Protein AF-B7CB22-F1 (afdb_monomer_lite)

InterPro domains:
  IPR054198 Protein of unknown function DUF6903 [PF21844] (5-57)

Foldseek 3Di:
DVVVVVVVVVVLVVLLV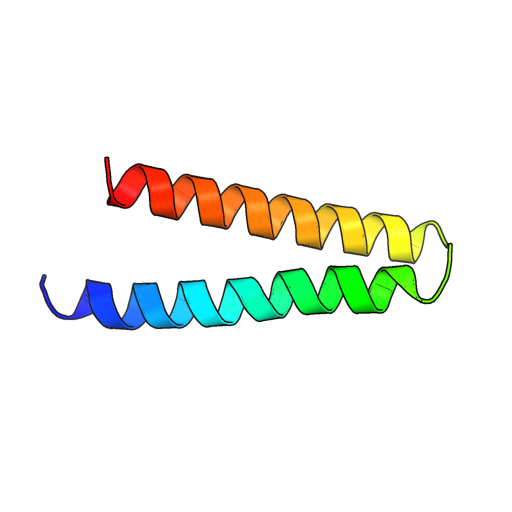VLVVQLVVLVVDDDPVSVVSVVVSVVSNVVSVVVVVVVVD

Sequence (57 aa):
MRDDNKVMNIVMIILFFVFLGLIIWAQKTVSVRNLMIEIVGLTGLLTLLFLYNKKHK

Secondary structure (DSSP, 8-state):
--SHHHHHHHHHHHHHHHHHHHHHHHTTS--HHHHHHHHHHHHHHHHHHHHHHHHH-

Organism: NCBI:txid518637

Radius of gyration: 13.7 Å; chains: 1; bounding box: 34×18×35 Å

pLDDT: mean 90.33, std 12.04, range [48.94, 98.06]

Structure (mmCIF, N/CA/C/O backbone):
data_AF-B7CB22-F1
#
_entry.id   AF-B7CB22-F1
#
loop_
_atom_site.group_PDB
_atom_site.id
_atom_site.type_symbol
_atom_site.label_atom_id
_atom_site.label_alt_id
_atom_site.label_comp_id
_atom_site.label_asym_id
_atom_site.label_entity_id
_atom_site.label_seq_id
_atom_site.pdbx_PDB_ins_code
_atom_site.Cartn_x
_atom_site.Cartn_y
_atom_site.Cartn_z
_atom_site.occupancy
_atom_site.B_iso_or_equiv
_atom_site.auth_seq_id
_atom_site.auth_comp_id
_atom_site.auth_asym_id
_atom_site.auth_atom_id
_atom_site.pdbx_PDB_model_num
ATOM 1 N N . MET A 1 1 ? -25.918 1.904 17.870 1.00 48.94 1 MET A N 1
ATOM 2 C CA . MET A 1 1 ? -24.993 1.783 16.719 1.00 48.94 1 MET A CA 1
ATOM 3 C C . MET A 1 1 ? -23.586 1.401 17.198 1.00 48.94 1 MET A C 1
ATOM 5 O O . MET A 1 1 ? -22.639 2.158 17.024 1.00 48.94 1 MET A O 1
ATOM 9 N N . ARG A 1 2 ? -23.436 0.261 17.893 1.00 50.09 2 ARG A N 1
ATOM 10 C CA . ARG A 1 2 ? -22.142 -0.199 18.450 1.00 50.09 2 ARG A CA 1
ATOM 11 C C . ARG A 1 2 ? -21.515 -1.327 17.616 1.00 50.09 2 ARG A C 1
ATOM 13 O O . ARG A 1 2 ? -20.307 -1.535 17.710 1.00 50.09 2 ARG A O 1
ATOM 20 N N . ASP A 1 3 ? -22.302 -1.964 16.750 1.00 53.50 3 ASP A N 1
ATOM 21 C CA . ASP A 1 3 ? -21.880 -3.098 15.920 1.00 53.50 3 ASP A CA 1
ATOM 22 C C . ASP A 1 3 ? -21.335 -2.669 14.544 1.00 53.50 3 ASP A C 1
ATOM 24 O O . ASP A 1 3 ? -20.333 -3.221 14.086 1.00 53.50 3 ASP A O 1
ATOM 28 N N . ASP A 1 4 ? -21.865 -1.586 13.961 1.00 58.44 4 ASP A N 1
ATOM 29 C CA . ASP A 1 4 ? -21.417 -1.023 12.670 1.00 58.44 4 ASP A CA 1
ATOM 30 C C . ASP A 1 4 ? -19.933 -0.600 12.690 1.00 58.44 4 ASP A C 1
ATOM 32 O O . ASP A 1 4 ? -19.208 -0.680 11.695 1.00 58.44 4 ASP A O 1
ATOM 36 N N . ASN A 1 5 ? -19.436 -0.208 13.867 1.00 71.50 5 ASN A N 1
ATOM 37 C CA . ASN A 1 5 ? -18.071 0.279 14.049 1.00 71.50 5 ASN A CA 1
ATOM 38 C C . ASN A 1 5 ? -17.001 -0.807 13.892 1.00 71.50 5 ASN A C 1
ATOM 40 O O . ASN A 1 5 ? -15.881 -0.476 13.496 1.00 71.50 5 ASN A O 1
ATOM 44 N N . LYS A 1 6 ? -17.325 -2.072 14.201 1.00 82.69 6 LYS A N 1
ATOM 45 C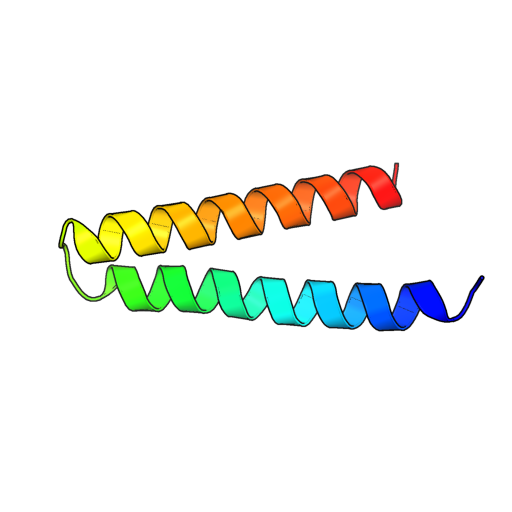 CA . LYS A 1 6 ? -16.383 -3.198 14.087 1.00 82.69 6 LYS A CA 1
ATOM 46 C C . LYS A 1 6 ? -16.208 -3.614 12.634 1.00 82.69 6 LYS A C 1
ATOM 48 O O . LYS A 1 6 ? -15.077 -3.739 12.175 1.00 82.69 6 LYS A O 1
ATOM 53 N N . VAL A 1 7 ? -17.318 -3.756 11.909 1.00 87.94 7 VAL A N 1
ATOM 54 C CA . VAL A 1 7 ? -17.312 -4.078 10.475 1.00 87.94 7 VAL A CA 1
ATOM 55 C C . VAL A 1 7 ? -16.559 -2.998 9.703 1.00 87.94 7 VAL A C 1
ATOM 57 O O . VAL A 1 7 ? -15.651 -3.311 8.941 1.00 87.94 7 VAL A O 1
ATOM 60 N N . MET A 1 8 ? -16.844 -1.722 9.976 1.00 86.00 8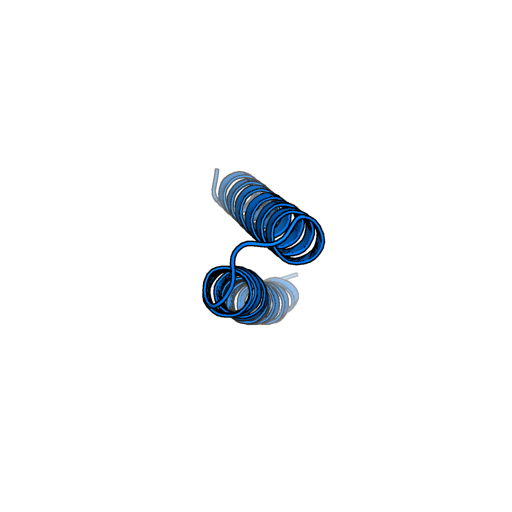 MET A N 1
ATOM 61 C CA . MET A 1 8 ? -16.150 -0.612 9.323 1.00 86.00 8 MET A CA 1
ATOM 62 C C . MET A 1 8 ? -14.642 -0.586 9.628 1.00 86.00 8 MET A C 1
ATOM 64 O O . MET A 1 8 ? -13.852 -0.312 8.730 1.00 86.00 8 MET A O 1
ATOM 68 N N . ASN A 1 9 ? -14.219 -0.925 10.853 1.00 88.56 9 ASN A N 1
ATOM 69 C CA . ASN A 1 9 ? -12.792 -1.051 11.177 1.00 88.56 9 ASN A CA 1
ATOM 70 C C . ASN A 1 9 ? -12.121 -2.196 10.408 1.00 88.56 9 ASN A C 1
ATOM 72 O O . ASN A 1 9 ? -11.016 -2.022 9.903 1.00 88.56 9 ASN A O 1
ATOM 76 N N . ILE A 1 10 ? -12.781 -3.352 10.299 1.00 92.81 10 ILE A N 1
ATOM 77 C CA . ILE A 1 10 ? -12.264 -4.494 9.533 1.00 92.81 10 ILE A CA 1
ATOM 78 C C . ILE A 1 10 ? -12.119 -4.113 8.055 1.00 92.81 10 ILE A C 1
ATOM 80 O O . ILE A 1 10 ? -11.074 -4.359 7.458 1.00 92.81 10 ILE A O 1
ATOM 84 N N . VAL A 1 11 ? -13.126 -3.447 7.483 1.00 92.62 11 VAL A N 1
ATOM 85 C CA . VAL A 1 11 ? -13.084 -2.955 6.098 1.00 92.62 11 VAL A CA 1
ATOM 86 C C . VAL A 1 11 ? -11.937 -1.961 5.897 1.00 92.62 11 VAL A C 1
ATOM 88 O O . VAL A 1 11 ? -11.201 -2.082 4.923 1.00 92.62 11 VAL A O 1
ATOM 91 N N . MET A 1 12 ? -11.727 -1.021 6.826 1.00 91.88 12 M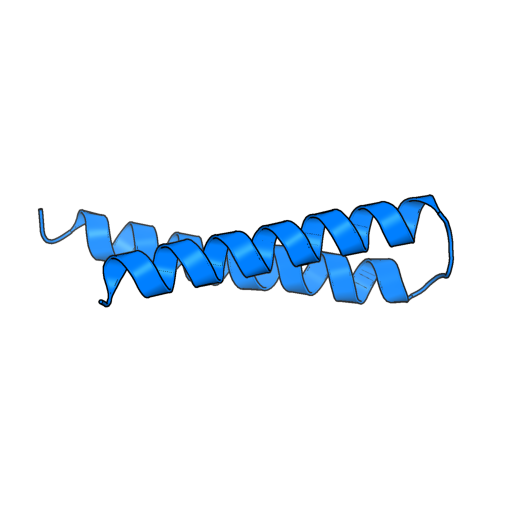ET A N 1
ATOM 92 C CA . MET A 1 12 ? -10.590 -0.093 6.771 1.00 91.88 12 MET A CA 1
ATOM 93 C C . MET A 1 12 ? -9.245 -0.834 6.799 1.00 91.88 12 MET A C 1
ATOM 95 O O . MET A 1 12 ? -8.365 -0.524 6.005 1.00 91.88 12 MET A O 1
ATOM 99 N N . ILE A 1 13 ? -9.078 -1.854 7.643 1.00 94.44 13 ILE A N 1
ATOM 100 C CA . ILE A 1 13 ? -7.833 -2.640 7.685 1.00 94.44 13 ILE A CA 1
ATOM 101 C C . ILE A 1 13 ? -7.597 -3.373 6.356 1.00 94.44 13 ILE A C 1
ATOM 103 O O . ILE A 1 13 ? -6.489 -3.345 5.826 1.00 94.44 13 ILE A O 1
ATOM 107 N N . ILE A 1 14 ? -8.630 -3.993 5.780 1.00 96.75 14 ILE A N 1
ATOM 108 C CA . ILE A 1 14 ? -8.516 -4.680 4.485 1.00 96.75 14 ILE A CA 1
ATOM 109 C C . ILE A 1 14 ? -8.135 -3.685 3.382 1.00 96.75 14 ILE A C 1
ATOM 111 O O . ILE A 1 14 ? -7.195 -3.932 2.627 1.00 96.75 14 ILE A O 1
ATOM 115 N N . LEU A 1 15 ? -8.817 -2.538 3.314 1.00 96.25 15 LEU A N 1
ATOM 116 C CA . LEU A 1 15 ? -8.531 -1.493 2.329 1.00 96.25 15 LEU A CA 1
ATOM 117 C C . LEU A 1 15 ? -7.107 -0.950 2.456 1.00 96.25 15 LEU A C 1
ATOM 119 O O . LEU A 1 15 ? -6.464 -0.701 1.438 1.00 96.25 15 LEU A O 1
ATOM 123 N N . PHE A 1 16 ? -6.588 -0.823 3.679 1.00 96.38 16 PHE A N 1
ATOM 124 C CA . PHE A 1 16 ? -5.201 -0.428 3.909 1.00 96.38 16 PHE A CA 1
ATOM 125 C C . PHE A 1 16 ? -4.224 -1.378 3.203 1.00 96.38 16 PHE A C 1
ATOM 127 O O . PHE A 1 16 ? -3.370 -0.924 2.442 1.00 96.38 16 PHE A O 1
ATOM 134 N N . PHE A 1 17 ? -4.384 -2.692 3.383 1.00 97.88 17 PHE A N 1
ATOM 135 C CA . PHE A 1 17 ? -3.518 -3.679 2.732 1.00 97.88 17 PHE A CA 1
ATOM 136 C C . PHE A 1 17 ? -3.711 -3.741 1.215 1.00 97.88 17 PHE A C 1
ATOM 138 O O . PHE A 1 17 ? -2.737 -3.951 0.496 1.00 97.88 17 PHE A O 1
ATOM 145 N N . VAL A 1 18 ? -4.929 -3.515 0.711 1.00 97.81 18 VAL A N 1
ATOM 146 C CA . VAL A 1 18 ? -5.188 -3.429 -0.735 1.00 97.81 18 VAL A CA 1
ATOM 147 C C . VAL A 1 18 ? -4.432 -2.251 -1.351 1.00 97.81 18 VAL A C 1
ATOM 149 O O . VAL A 1 18 ? -3.688 -2.442 -2.313 1.00 97.81 18 VAL A O 1
ATOM 152 N N . PHE A 1 19 ? -4.560 -1.045 -0.789 1.00 97.88 19 PHE A N 1
ATOM 153 C CA . PHE A 1 19 ? -3.864 0.135 -1.311 1.00 97.88 19 PHE A CA 1
ATOM 154 C C . PHE A 1 19 ? -2.343 0.032 -1.161 1.00 97.88 19 PHE A C 1
ATOM 156 O O . PHE A 1 19 ? -1.614 0.389 -2.086 1.00 97.88 19 PHE A O 1
ATOM 163 N N . LEU A 1 20 ? -1.857 -0.518 -0.045 1.00 97.50 20 LEU A N 1
ATOM 164 C CA . LEU A 1 20 ? -0.433 -0.781 0.154 1.00 97.50 20 LEU A CA 1
ATOM 165 C C . LEU A 1 20 ? 0.102 -1.801 -0.865 1.00 97.50 20 LEU A C 1
ATOM 167 O O . LEU A 1 20 ? 1.161 -1.594 -1.456 1.00 97.50 20 LEU A O 1
ATOM 171 N N . GLY A 1 21 ? -0.646 -2.879 -1.115 1.00 97.25 21 GLY A N 1
ATOM 172 C CA . GLY A 1 21 ? -0.296 -3.901 -2.098 1.00 97.25 21 GLY A CA 1
ATOM 173 C C . GLY A 1 21 ? -0.228 -3.356 -3.525 1.00 97.25 21 GLY A C 1
ATOM 174 O O . GLY A 1 21 ? 0.690 -3.711 -4.262 1.00 97.25 21 GLY A O 1
ATOM 175 N N . LEU A 1 22 ? -1.142 -2.452 -3.898 1.00 95.88 22 LEU A N 1
ATOM 176 C CA . LEU A 1 22 ? -1.115 -1.769 -5.197 1.00 95.88 22 LEU A CA 1
ATOM 177 C C . LEU A 1 22 ? 0.163 -0.946 -5.387 1.00 95.88 22 LEU A C 1
ATOM 179 O O . LEU A 1 22 ? 0.787 -1.048 -6.440 1.00 95.88 22 LEU A O 1
ATOM 183 N N . ILE A 1 23 ? 0.577 -0.184 -4.369 1.00 96.62 23 ILE A N 1
ATOM 184 C CA . ILE A 1 23 ? 1.811 0.616 -4.416 1.00 96.62 23 ILE A CA 1
ATOM 185 C C . ILE A 1 23 ? 3.029 -0.300 -4.571 1.00 96.62 23 ILE A C 1
ATOM 187 O O . ILE A 1 23 ? 3.813 -0.126 -5.500 1.00 96.62 23 ILE A O 1
ATOM 191 N N . ILE A 1 24 ? 3.159 -1.321 -3.717 1.00 97.00 24 ILE A N 1
ATOM 192 C CA . ILE A 1 24 ? 4.296 -2.256 -3.758 1.00 97.00 24 ILE A CA 1
ATOM 193 C C . ILE A 1 24 ? 4.363 -2.985 -5.108 1.00 97.00 24 ILE A C 1
ATOM 195 O O . ILE A 1 24 ? 5.445 -3.228 -5.643 1.00 97.00 24 ILE A O 1
ATOM 199 N N . TRP A 1 25 ? 3.213 -3.360 -5.671 1.00 96.00 25 TRP A N 1
ATOM 200 C CA . TRP A 1 25 ? 3.160 -4.037 -6.962 1.00 96.00 25 TRP A CA 1
ATOM 201 C C . TRP A 1 25 ? 3.547 -3.112 -8.118 1.00 96.00 25 TRP A C 1
ATOM 203 O O . TRP A 1 25 ? 4.332 -3.513 -8.978 1.00 96.00 25 TRP A O 1
ATOM 213 N N . ALA A 1 26 ? 3.038 -1.879 -8.125 1.00 94.19 26 ALA A N 1
ATOM 214 C CA . ALA A 1 26 ? 3.318 -0.899 -9.168 1.00 94.19 26 ALA A CA 1
ATOM 215 C C . ALA A 1 26 ? 4.799 -0.480 -9.200 1.00 94.19 26 ALA A C 1
ATOM 217 O O . ALA A 1 26 ? 5.373 -0.366 -10.285 1.00 94.19 26 ALA A O 1
ATOM 218 N N . GLN A 1 27 ? 5.449 -0.412 -8.035 1.00 93.38 27 GLN A N 1
ATOM 219 C CA . GLN A 1 27 ? 6.870 -0.076 -7.907 1.00 93.38 27 GLN A CA 1
ATOM 220 C C . GLN A 1 27 ? 7.825 -1.096 -8.547 1.00 93.38 27 GLN A C 1
ATOM 222 O O . GLN A 1 27 ? 8.989 -0.780 -8.791 1.00 93.38 27 GLN A O 1
ATOM 227 N N . LYS A 1 28 ? 7.365 -2.315 -8.873 1.00 92.06 28 LYS A N 1
ATOM 228 C CA . LYS A 1 28 ? 8.205 -3.338 -9.528 1.00 92.06 28 LYS A CA 1
ATOM 229 C C . LYS A 1 28 ? 8.666 -2.937 -10.931 1.00 92.06 28 LYS A C 1
ATOM 231 O O . LYS A 1 28 ? 9.581 -3.554 -11.473 1.00 92.06 28 LYS A O 1
ATOM 236 N N . THR A 1 29 ? 8.020 -1.961 -11.567 1.00 91.38 29 THR A N 1
ATOM 237 C CA . THR A 1 29 ? 8.401 -1.496 -12.906 1.00 91.38 29 THR A CA 1
ATOM 238 C C . THR A 1 29 ? 8.074 -0.020 -13.068 1.00 91.38 29 THR A C 1
ATOM 240 O O . THR A 1 29 ? 6.951 0.405 -12.812 1.00 91.38 29 THR A O 1
ATOM 243 N N . VAL A 1 30 ? 9.024 0.763 -13.572 1.00 89.75 30 VAL A N 1
ATOM 244 C CA . VAL A 1 30 ? 8.805 2.190 -13.823 1.00 89.75 30 VAL A CA 1
ATOM 245 C C . VAL A 1 30 ? 8.041 2.361 -15.136 1.00 89.75 30 VAL A C 1
ATOM 247 O O . VAL A 1 30 ? 8.555 2.076 -16.214 1.00 89.75 30 VAL A O 1
ATOM 250 N N . SER A 1 31 ? 6.787 2.804 -15.051 1.00 95.19 31 SER A N 1
ATOM 251 C CA . SER A 1 31 ? 5.968 3.170 -16.212 1.00 95.19 31 SER A CA 1
ATOM 252 C C . SER A 1 31 ? 4.903 4.192 -15.823 1.00 95.19 31 SER A C 1
ATOM 254 O O . SER A 1 31 ? 4.481 4.230 -14.670 1.00 95.19 31 SER A O 1
ATOM 256 N N . VAL A 1 32 ? 4.412 4.981 -16.787 1.00 95.44 32 VAL A N 1
ATOM 257 C CA . VAL A 1 32 ? 3.327 5.956 -16.549 1.00 95.44 32 VAL A CA 1
ATOM 258 C C . VAL A 1 32 ? 2.083 5.270 -15.981 1.00 95.44 32 VAL A C 1
ATOM 260 O O . VAL A 1 32 ? 1.454 5.781 -15.061 1.00 95.44 32 VAL A O 1
ATOM 263 N N . ARG A 1 33 ? 1.756 4.068 -16.469 1.00 95.25 33 ARG A N 1
ATOM 264 C CA . ARG A 1 33 ? 0.644 3.273 -15.935 1.00 95.25 33 ARG A CA 1
ATOM 265 C C . ARG A 1 33 ? 0.852 2.930 -14.461 1.00 95.25 33 ARG A C 1
ATOM 267 O O . ARG A 1 33 ? -0.070 3.084 -13.669 1.00 95.25 33 ARG A O 1
ATOM 274 N N . ASN A 1 34 ? 2.045 2.471 -14.098 1.00 95.31 34 ASN A N 1
ATOM 275 C CA . ASN A 1 34 ? 2.345 2.089 -12.722 1.00 95.31 34 ASN A CA 1
ATOM 276 C C . ASN A 1 34 ? 2.389 3.310 -11.798 1.00 95.31 34 ASN A C 1
ATOM 278 O O . ASN A 1 34 ? 1.841 3.248 -10.705 1.00 95.31 34 ASN A O 1
ATOM 282 N N . LEU A 1 35 ? 2.886 4.449 -12.283 1.00 95.44 35 LEU A N 1
ATOM 283 C CA . LEU A 1 35 ? 2.803 5.721 -11.568 1.00 95.44 35 LEU A CA 1
ATOM 284 C C . LEU A 1 35 ? 1.348 6.105 -11.252 1.00 95.44 35 LEU A C 1
ATOM 286 O O . LEU A 1 35 ? 1.039 6.493 -10.130 1.00 95.44 35 LEU A O 1
ATOM 290 N N . MET A 1 36 ? 0.424 5.948 -12.207 1.00 97.19 36 MET A N 1
ATOM 291 C CA . MET A 1 36 ? -0.998 6.211 -11.952 1.00 97.19 36 MET A CA 1
ATOM 292 C C . MET A 1 36 ? -1.580 5.268 -10.891 1.00 97.19 36 MET A C 1
ATOM 294 O O . MET A 1 36 ? -2.385 5.695 -10.066 1.00 97.19 36 MET A O 1
ATOM 298 N N . ILE A 1 37 ? -1.156 4.002 -10.874 1.00 97.00 37 ILE A N 1
ATOM 299 C CA . ILE A 1 37 ? -1.577 3.026 -9.858 1.00 97.00 37 ILE A CA 1
ATOM 300 C C . ILE A 1 37 ? -1.035 3.409 -8.474 1.00 97.00 37 ILE A C 1
ATOM 302 O O . ILE A 1 37 ? -1.773 3.330 -7.492 1.00 97.00 37 ILE A O 1
ATOM 306 N N . GLU A 1 38 ? 0.210 3.881 -8.389 1.00 96.94 38 GLU A N 1
ATOM 307 C CA . GLU A 1 38 ? 0.791 4.402 -7.146 1.00 96.94 38 GLU A CA 1
ATOM 308 C C . GLU A 1 38 ? 0.017 5.618 -6.632 1.00 96.94 38 GLU A C 1
ATOM 310 O O . GLU A 1 38 ? -0.325 5.664 -5.453 1.00 96.94 38 GLU A O 1
ATOM 315 N N . ILE A 1 39 ? -0.342 6.564 -7.508 1.00 97.44 39 ILE A N 1
ATOM 316 C CA . ILE A 1 39 ? -1.148 7.741 -7.142 1.00 97.44 39 ILE A CA 1
ATOM 317 C C . ILE A 1 39 ? -2.520 7.320 -6.603 1.00 97.44 39 ILE A C 1
ATOM 319 O O . ILE A 1 39 ? -2.976 7.863 -5.593 1.00 97.44 39 ILE A O 1
ATOM 323 N N . VAL A 1 40 ? -3.172 6.336 -7.229 1.00 97.44 40 VAL A N 1
ATOM 324 C CA . VAL A 1 40 ? -4.451 5.787 -6.747 1.00 97.44 40 VAL A CA 1
ATOM 325 C C . VAL A 1 40 ? -4.281 5.137 -5.374 1.00 97.44 40 VAL A C 1
ATOM 327 O O . VAL A 1 40 ? -5.064 5.419 -4.466 1.00 97.44 40 VAL A O 1
ATOM 330 N N . GLY A 1 41 ? -3.241 4.319 -5.189 1.00 97.44 41 GLY A N 1
ATOM 331 C CA . GLY A 1 41 ? -2.929 3.696 -3.903 1.00 97.44 41 GLY A CA 1
ATOM 332 C C . GLY A 1 41 ? -2.672 4.728 -2.802 1.00 97.44 41 GLY A C 1
ATOM 333 O O . GLY A 1 41 ? -3.263 4.651 -1.727 1.00 97.44 41 GLY A O 1
ATOM 334 N N . LEU A 1 42 ? -1.859 5.747 -3.087 1.00 97.56 42 LEU A N 1
ATOM 335 C CA . LEU A 1 42 ? -1.533 6.825 -2.151 1.00 97.56 42 LEU A CA 1
ATOM 336 C C . LEU A 1 42 ? -2.765 7.659 -1.785 1.00 97.56 42 LEU A C 1
ATOM 338 O O . LEU A 1 42 ? -3.007 7.920 -0.607 1.00 97.56 42 LEU A O 1
ATOM 342 N N . THR A 1 43 ? -3.582 8.031 -2.773 1.00 98.06 43 THR A N 1
ATOM 343 C CA . THR A 1 43 ? -4.840 8.761 -2.541 1.00 98.06 43 THR A CA 1
ATOM 344 C C . THR A 1 43 ? -5.799 7.942 -1.674 1.00 98.06 43 THR A C 1
ATOM 346 O O . THR A 1 43 ? -6.434 8.483 -0.764 1.00 98.06 43 THR A O 1
ATOM 349 N N . GLY A 1 44 ? -5.866 6.627 -1.905 1.00 96.81 44 GLY A N 1
ATOM 350 C CA . GLY A 1 44 ? -6.631 5.693 -1.083 1.00 96.81 44 GLY A CA 1
ATOM 351 C C . GLY A 1 44 ? -6.155 5.662 0.370 1.00 96.81 44 GLY A C 1
ATOM 352 O O . GLY A 1 44 ? -6.971 5.810 1.280 1.00 96.81 44 GLY A O 1
ATOM 353 N N . LEU A 1 45 ? -4.841 5.562 0.602 1.00 97.75 45 LEU A N 1
ATOM 354 C CA . LEU A 1 45 ? -4.250 5.574 1.947 1.00 97.75 45 LEU A CA 1
ATOM 355 C C . LEU A 1 45 ? -4.488 6.896 2.690 1.00 97.75 45 LEU A C 1
ATOM 357 O O . LEU A 1 45 ? -4.875 6.877 3.859 1.00 97.75 45 LEU A O 1
ATOM 361 N N . LEU A 1 46 ? -4.306 8.038 2.021 1.00 97.50 46 LEU A N 1
ATOM 362 C CA . LEU A 1 46 ? -4.556 9.359 2.609 1.00 97.50 46 LEU A CA 1
ATOM 363 C C . LEU A 1 46 ? -6.029 9.541 2.987 1.00 97.50 46 LEU A C 1
ATOM 365 O O . LEU A 1 46 ? -6.334 10.046 4.068 1.00 97.50 46 LEU A O 1
ATOM 369 N N . THR A 1 47 ? -6.943 9.083 2.130 1.00 96.56 47 THR A N 1
ATOM 370 C CA . THR A 1 47 ? -8.385 9.107 2.408 1.00 96.56 47 THR A CA 1
ATOM 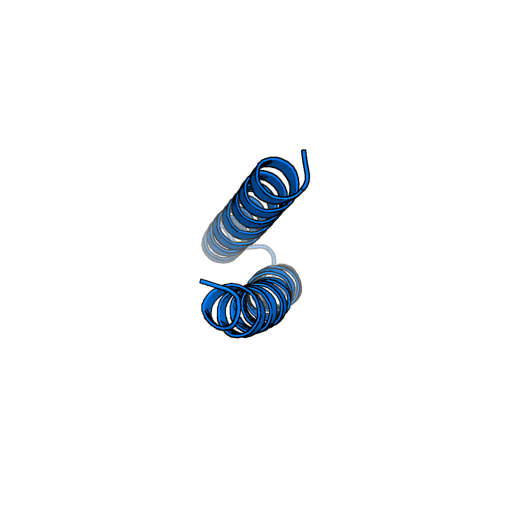371 C C . THR A 1 47 ? -8.723 8.238 3.618 1.00 96.56 47 THR A C 1
ATOM 373 O O . THR A 1 47 ? -9.478 8.658 4.494 1.00 96.56 47 THR A O 1
ATOM 376 N N . LEU A 1 48 ? -8.128 7.046 3.712 1.00 95.12 48 LEU A N 1
ATOM 377 C CA . LEU A 1 48 ? -8.309 6.146 4.850 1.00 95.12 48 LEU A CA 1
ATOM 378 C C . LEU A 1 48 ? -7.830 6.779 6.160 1.00 95.12 48 LEU A C 1
ATOM 380 O O . LEU A 1 48 ? -8.547 6.747 7.160 1.00 95.12 48 LEU A O 1
ATOM 384 N N . LEU A 1 49 ? -6.645 7.393 6.136 1.00 94.69 49 LEU A N 1
ATOM 385 C CA . LEU A 1 49 ? -6.072 8.096 7.280 1.00 94.69 49 LEU A CA 1
ATOM 386 C C . LEU A 1 49 ? -6.951 9.277 7.704 1.00 94.69 49 LEU A C 1
ATOM 388 O O . LEU A 1 49 ? -7.197 9.471 8.893 1.00 94.69 49 LEU A O 1
ATOM 392 N N . PHE A 1 50 ? -7.470 10.039 6.741 1.00 95.12 50 PHE A N 1
ATOM 393 C CA . PHE A 1 50 ? -8.398 11.134 7.004 1.00 95.12 50 PHE A CA 1
ATOM 394 C C . PHE A 1 50 ? -9.684 10.646 7.683 1.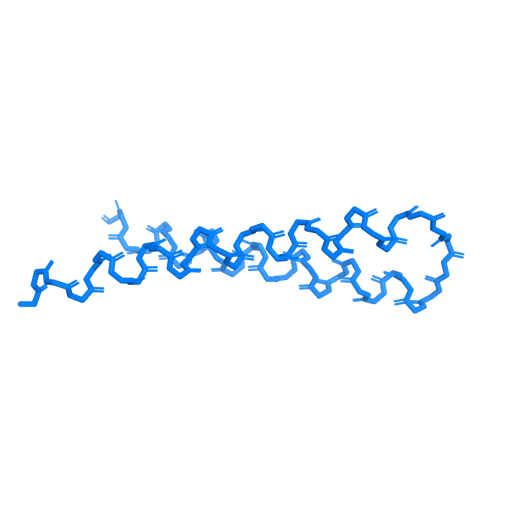00 95.12 50 PHE A C 1
ATOM 396 O O . PHE A 1 50 ? -10.096 11.210 8.698 1.00 95.12 50 PHE A O 1
ATOM 403 N N . LEU A 1 51 ? -10.305 9.584 7.160 1.00 92.06 51 LEU A N 1
ATOM 404 C CA . LEU A 1 51 ? -11.527 9.012 7.729 1.00 92.06 51 LEU A CA 1
ATOM 405 C C . LEU A 1 51 ? -11.296 8.447 9.132 1.00 92.06 51 LEU A C 1
ATOM 407 O O . LEU A 1 51 ? -12.118 8.665 10.022 1.00 92.06 51 LEU A O 1
ATOM 411 N N . TYR A 1 52 ? -10.169 7.766 9.342 1.00 90.75 52 TYR A N 1
ATOM 412 C CA . TYR A 1 52 ? -9.770 7.275 10.656 1.00 90.75 52 TYR A CA 1
ATOM 413 C C . TYR A 1 52 ? -9.596 8.435 11.645 1.00 90.75 52 TYR A C 1
ATOM 415 O O . TYR A 1 52 ? -10.237 8.458 12.694 1.00 90.75 52 TYR A O 1
ATOM 423 N N . ASN A 1 53 ? -8.820 9.458 11.279 1.00 92.44 53 ASN A N 1
ATOM 424 C CA . ASN A 1 53 ? -8.593 10.623 12.133 1.00 92.44 53 ASN A CA 1
ATOM 425 C C . ASN A 1 53 ? -9.892 11.369 12.451 1.00 92.44 53 ASN A C 1
ATOM 427 O O . ASN A 1 53 ? -10.087 11.786 13.585 1.00 92.44 53 ASN A O 1
ATOM 431 N N . LYS A 1 54 ? -10.810 11.503 11.487 1.00 91.06 54 LYS A N 1
ATOM 432 C CA . LYS A 1 54 ? -12.123 12.122 11.715 1.00 91.06 54 LYS A CA 1
ATOM 433 C C . LYS A 1 54 ? -12.999 11.316 12.682 1.00 91.06 54 LYS A C 1
ATOM 435 O O . LYS A 1 54 ? -13.795 11.908 13.398 1.00 91.06 54 LYS A O 1
ATOM 440 N N . LYS A 1 55 ? -12.884 9.984 12.692 1.00 84.25 55 LYS A N 1
ATOM 441 C CA . LYS A 1 55 ? -13.648 9.096 13.588 1.00 84.25 55 LYS A CA 1
ATOM 442 C C . LYS A 1 55 ? -13.115 9.104 15.027 1.00 84.25 55 LYS A C 1
ATOM 444 O O . LYS A 1 55 ? -13.875 8.826 15.948 1.00 84.25 55 LYS A O 1
ATOM 449 N N . HIS A 1 56 ? -11.821 9.366 15.203 1.00 80.06 56 HIS A N 1
ATOM 450 C CA . HIS A 1 56 ? -11.116 9.248 16.484 1.00 80.06 56 HIS A CA 1
ATOM 451 C C . HIS A 1 56 ? -10.744 10.594 17.136 1.00 80.06 56 HIS A C 1
ATOM 453 O O . HIS A 1 56 ? -10.116 10.586 18.194 1.00 80.06 56 HIS A O 1
ATOM 459 N N . LYS A 1 57 ? -11.113 11.722 16.522 1.00 65.69 57 LYS A N 1
ATOM 460 C CA . LYS A 1 57 ? -10.947 13.082 17.051 1.00 65.69 57 LYS A CA 1
ATOM 461 C C . LYS A 1 57 ? -12.264 13.588 17.626 1.00 65.69 57 LYS A C 1
ATOM 463 O O . LYS A 1 57 ? -12.200 14.286 18.658 1.00 65.69 57 LYS A O 1
#